Protein AF-A0A3D2GBU9-F1 (afdb_monomer_lite)

Structure (mmCIF, N/CA/C/O backbone):
data_AF-A0A3D2GBU9-F1
#
_entry.id   AF-A0A3D2GBU9-F1
#
loop_
_atom_site.group_PDB
_atom_site.id
_atom_site.type_symbol
_atom_site.label_atom_id
_atom_site.label_alt_id
_atom_site.label_comp_id
_atom_site.label_asym_id
_atom_site.label_entity_id
_atom_site.label_seq_id
_atom_site.pdbx_PDB_ins_code
_atom_site.Cartn_x
_atom_site.Cartn_y
_atom_site.Cartn_z
_atom_site.occupancy
_atom_site.B_iso_or_equiv
_atom_site.auth_seq_id
_atom_site.auth_comp_id
_atom_site.auth_asym_id
_atom_site.auth_atom_id
_atom_site.pdbx_PDB_model_num
ATOM 1 N N . ILE A 1 1 ? 3.890 -11.443 -10.749 1.00 93.88 1 ILE A N 1
ATOM 2 C CA . ILE A 1 1 ? 3.934 -9.961 -10.710 1.00 93.88 1 ILE A CA 1
ATOM 3 C C . ILE A 1 1 ? 4.719 -9.575 -9.469 1.00 93.88 1 ILE A C 1
ATOM 5 O O . ILE A 1 1 ? 4.558 -10.241 -8.454 1.00 93.88 1 ILE A O 1
ATOM 9 N N . ALA A 1 2 ? 5.579 -8.573 -9.558 1.00 95.69 2 ALA A N 1
ATOM 10 C CA . ALA A 1 2 ? 6.215 -7.951 -8.403 1.00 95.69 2 ALA A CA 1
ATOM 11 C C . ALA A 1 2 ? 5.933 -6.446 -8.467 1.00 95.69 2 ALA A C 1
ATOM 13 O O . ALA A 1 2 ? 5.732 -5.928 -9.571 1.00 95.69 2 ALA A O 1
ATOM 14 N N . MET A 1 3 ? 5.860 -5.781 -7.316 1.00 95.69 3 MET A N 1
ATOM 15 C CA . MET A 1 3 ? 5.673 -4.333 -7.236 1.00 95.69 3 MET A CA 1
ATOM 16 C C . MET A 1 3 ? 6.575 -3.729 -6.164 1.00 95.69 3 MET A C 1
ATOM 18 O O . MET A 1 3 ? 6.801 -4.355 -5.133 1.00 95.69 3 MET A O 1
ATOM 22 N N . ASP A 1 4 ? 7.009 -2.505 -6.418 1.00 96.19 4 ASP A N 1
ATOM 23 C CA . ASP A 1 4 ? 7.592 -1.603 -5.434 1.00 96.19 4 ASP A CA 1
ATOM 24 C C . ASP A 1 4 ? 6.546 -0.515 -5.170 1.00 96.19 4 ASP A C 1
ATOM 26 O O . ASP A 1 4 ? 6.098 0.164 -6.105 1.00 96.19 4 ASP A O 1
ATOM 30 N N . ALA A 1 5 ? 6.058 -0.456 -3.933 1.00 93.94 5 ALA A N 1
ATOM 31 C CA . ALA A 1 5 ? 5.015 0.483 -3.544 1.00 93.94 5 ALA A CA 1
ATOM 32 C C . ALA A 1 5 ? 5.586 1.833 -3.087 1.00 93.94 5 ALA A C 1
ATOM 34 O O . ALA A 1 5 ? 4.851 2.823 -3.149 1.00 93.94 5 ALA A O 1
ATOM 35 N N . ALA 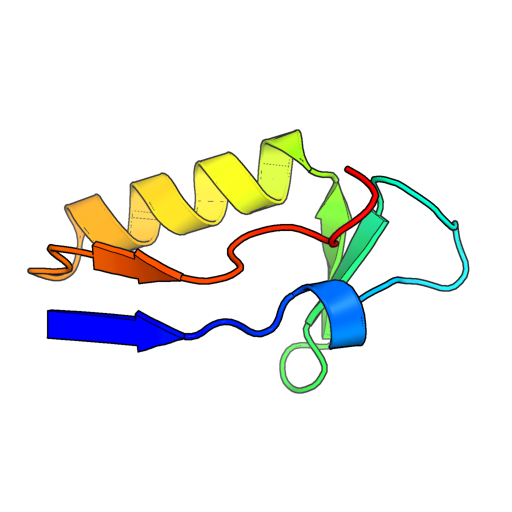A 1 6 ? 6.859 1.876 -2.669 1.00 95.56 6 ALA A N 1
ATOM 36 C CA . ALA A 1 6 ? 7.514 3.042 -2.078 1.00 95.56 6 ALA A CA 1
ATOM 37 C C . ALA A 1 6 ? 6.601 3.785 -1.078 1.00 95.56 6 ALA A C 1
ATOM 39 O O . ALA A 1 6 ? 6.406 5.001 -1.165 1.00 95.56 6 ALA A O 1
ATOM 40 N N . SER A 1 7 ? 5.967 3.044 -0.161 1.00 95.25 7 SER A N 1
ATOM 41 C CA . SER A 1 7 ? 4.838 3.547 0.642 1.00 95.25 7 SER A CA 1
ATOM 42 C C . SER A 1 7 ? 5.230 4.635 1.648 1.00 95.25 7 SER A C 1
ATOM 44 O O . SER A 1 7 ? 4.351 5.358 2.120 1.00 95.25 7 SER A O 1
ATOM 46 N N . SER A 1 8 ? 6.526 4.820 1.920 1.00 94.19 8 SER A N 1
ATOM 47 C CA . SER A 1 8 ? 7.057 5.975 2.661 1.00 94.19 8 SER A CA 1
ATOM 48 C C . SER A 1 8 ? 6.640 7.312 2.031 1.00 94.19 8 SER A C 1
ATOM 50 O O . SER A 1 8 ? 6.318 8.270 2.732 1.00 94.19 8 SER A O 1
ATOM 52 N N . GLU A 1 9 ? 6.507 7.364 0.700 1.00 94.56 9 GLU A N 1
ATOM 53 C CA . GLU A 1 9 ? 6.035 8.554 -0.024 1.00 94.56 9 GLU A CA 1
ATOM 54 C C . GLU A 1 9 ? 4.533 8.825 0.180 1.00 94.56 9 GLU A C 1
ATOM 56 O O . GLU A 1 9 ? 4.003 9.839 -0.280 1.00 94.56 9 GLU A O 1
ATOM 61 N N . TRP A 1 10 ? 3.805 7.905 0.820 1.00 96.06 10 TRP A N 1
ATOM 62 C CA . TRP A 1 10 ? 2.361 8.006 1.042 1.00 96.06 10 TRP A CA 1
ATOM 63 C C . TRP A 1 10 ? 2.019 8.440 2.465 1.00 96.06 10 TRP A C 1
ATOM 65 O O . TRP A 1 10 ? 0.837 8.466 2.807 1.00 96.06 10 TRP A O 1
ATOM 75 N N . LYS A 1 11 ? 3.001 8.796 3.300 1.00 93.88 11 LYS A N 1
ATOM 76 C CA . LYS A 1 11 ? 2.769 9.253 4.678 1.00 93.88 11 LYS A CA 1
ATOM 77 C C . LYS A 1 11 ? 1.763 10.406 4.694 1.00 93.88 11 LYS A C 1
ATOM 79 O O . LYS A 1 11 ? 1.932 11.430 4.031 1.00 93.88 11 LYS A O 1
ATOM 84 N N . SER A 1 12 ? 0.668 10.219 5.420 1.00 94.38 12 SER A N 1
ATOM 85 C CA . SER A 1 12 ? -0.385 11.228 5.516 1.00 94.38 12 SER A CA 1
ATOM 86 C C . SER A 1 12 ? -0.015 12.322 6.522 1.00 94.38 12 SER A C 1
ATOM 88 O O . SER A 1 12 ? 0.866 12.155 7.368 1.00 94.38 12 SER A O 1
ATOM 90 N N . GLU A 1 13 ? -0.775 13.417 6.516 1.00 93.38 13 GLU A N 1
ATOM 91 C CA . GLU A 1 13 ? -0.643 14.498 7.504 1.00 93.38 13 GLU A CA 1
ATOM 92 C C . GLU A 1 13 ? -0.911 14.040 8.951 1.00 93.38 13 GLU A C 1
ATOM 94 O O . GLU A 1 13 ? -0.532 14.731 9.896 1.00 93.38 13 GLU A O 1
ATOM 99 N N . LYS A 1 14 ? -1.532 12.867 9.148 1.00 93.44 14 LYS A N 1
ATOM 100 C CA . LYS A 1 14 ? -1.771 12.271 10.475 1.00 93.44 14 LYS A CA 1
ATOM 101 C C . LYS A 1 14 ? -0.510 11.654 11.088 1.00 93.44 14 LYS A C 1
ATOM 103 O O . LYS A 1 14 ? -0.503 11.360 12.281 1.00 93.44 14 LYS A O 1
ATOM 108 N N . GLY A 1 15 ? 0.552 11.489 10.300 1.00 91.19 15 GLY A N 1
ATOM 109 C CA . GLY A 1 15 ? 1.831 10.955 10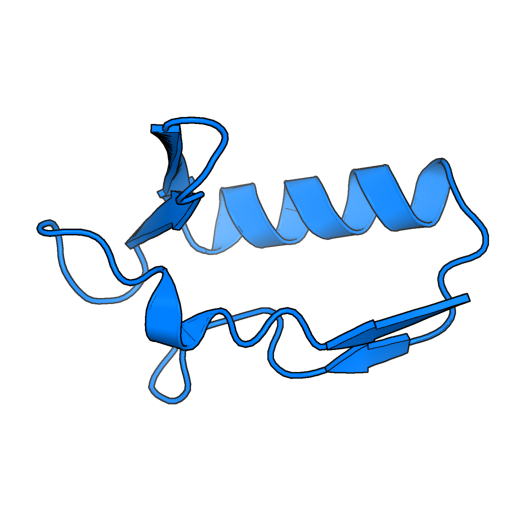.751 1.00 91.19 15 GLY A CA 1
ATOM 110 C C . GLY A 1 15 ? 1.941 9.437 10.621 1.00 91.19 15 GLY A C 1
ATOM 111 O O . GLY A 1 15 ? 1.279 8.814 9.792 1.00 91.19 15 GLY A O 1
ATOM 112 N N . LYS A 1 16 ? 2.842 8.854 11.419 1.00 94.44 16 LYS A N 1
ATOM 113 C CA . LYS A 1 16 ? 3.227 7.440 11.345 1.00 94.44 16 LYS A CA 1
ATOM 114 C C . LYS A 1 16 ? 2.015 6.506 11.456 1.00 94.44 16 LYS A C 1
ATOM 116 O O . LYS A 1 16 ? 1.145 6.713 12.300 1.00 94.44 16 LYS A O 1
ATOM 121 N N . GLY A 1 17 ? 1.997 5.479 10.611 1.00 96.06 17 GLY A N 1
ATOM 122 C CA . GLY A 1 17 ? 0.939 4.475 10.552 1.00 96.06 17 GLY A CA 1
ATOM 123 C C . GLY A 1 17 ? -0.329 4.915 9.817 1.00 96.06 17 GLY A C 1
ATOM 124 O O . GLY A 1 17 ? -1.330 4.200 9.835 1.00 96.06 17 GLY A O 1
ATOM 125 N N . TYR A 1 18 ? -0.303 6.085 9.169 1.00 97.75 18 TYR A N 1
ATOM 126 C CA . TYR A 1 18 ? -1.389 6.583 8.332 1.00 97.75 18 TYR A CA 1
ATOM 127 C C . TYR A 1 18 ? -0.873 6.964 6.947 1.00 97.75 18 TYR A C 1
ATOM 129 O O . TYR A 1 18 ? 0.008 7.815 6.806 1.00 97.75 18 TYR A O 1
ATOM 137 N N . TYR A 1 19 ? -1.502 6.403 5.923 1.00 98.00 19 TYR A N 1
ATOM 138 C CA . TYR A 1 19 ? -1.109 6.505 4.524 1.00 98.00 19 TYR A CA 1
ATOM 139 C C . TYR A 1 19 ? -2.213 7.161 3.702 1.00 98.00 19 TYR A C 1
ATOM 141 O O . TYR A 1 19 ? -3.394 6.947 3.966 1.00 98.00 19 TYR A O 1
ATOM 149 N N . LYS A 1 20 ? -1.848 7.925 2.674 1.00 97.31 20 LYS A N 1
ATOM 150 C CA . LYS A 1 20 ? -2.759 8.530 1.703 1.00 97.31 20 LYS A CA 1
ATOM 151 C C . LYS A 1 20 ? -2.309 8.179 0.292 1.00 97.31 20 LYS A C 1
ATOM 153 O O . LY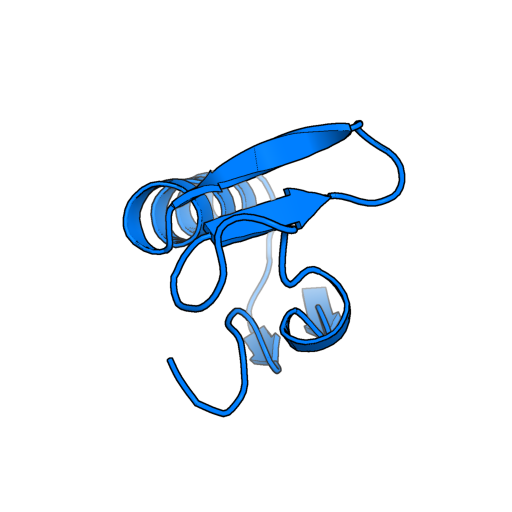S A 1 20 ? -1.285 8.662 -0.182 1.00 97.31 20 LYS A O 1
ATOM 158 N N . LEU A 1 21 ? -3.105 7.374 -0.409 1.00 94.88 21 LEU A N 1
ATOM 159 C CA . LEU A 1 21 ? -2.788 6.975 -1.780 1.00 94.88 21 LEU A CA 1
ATOM 160 C C . LEU A 1 21 ? -2.859 8.202 -2.701 1.00 94.88 21 LEU A C 1
ATOM 162 O O . LEU A 1 21 ? -3.941 8.774 -2.865 1.00 94.88 21 LEU A O 1
ATOM 166 N N . PRO A 1 22 ? -1.768 8.581 -3.387 1.00 90.50 22 PRO A N 1
ATOM 167 C CA . PRO A 1 22 ? -1.668 9.882 -4.052 1.00 90.50 22 PRO A CA 1
ATOM 168 C C . PRO A 1 22 ? -2.659 10.057 -5.210 1.00 90.50 22 PRO A C 1
ATOM 170 O O . PRO A 1 22 ? -3.129 11.162 -5.466 1.00 90.50 22 PRO A O 1
ATOM 173 N N . LYS A 1 23 ? -3.011 8.967 -5.908 1.00 91.31 23 LYS A N 1
ATOM 174 C CA . LYS A 1 23 ? -3.972 9.001 -7.028 1.00 91.31 23 LYS A CA 1
ATOM 175 C C . LYS A 1 23 ? -5.418 8.783 -6.599 1.00 91.31 23 LYS A C 1
ATOM 177 O O . LYS A 1 23 ? -6.319 9.356 -7.198 1.00 91.31 23 LYS A O 1
ATOM 182 N N . ALA A 1 24 ? -5.640 7.916 -5.613 1.00 92.62 24 ALA A N 1
ATOM 183 C CA . ALA A 1 24 ? -6.984 7.557 -5.170 1.00 92.62 24 ALA A CA 1
ATOM 184 C C . ALA A 1 24 ? -7.542 8.551 -4.140 1.00 92.62 24 ALA A C 1
ATOM 186 O O . ALA A 1 24 ? -8.754 8.659 -3.988 1.00 92.62 24 ALA A O 1
ATOM 187 N N . GLY A 1 25 ? -6.668 9.254 -3.412 1.00 93.31 25 GLY A N 1
ATOM 188 C CA . GLY A 1 25 ? -7.034 10.122 -2.291 1.00 93.31 25 GLY A CA 1
ATOM 189 C C . GLY A 1 25 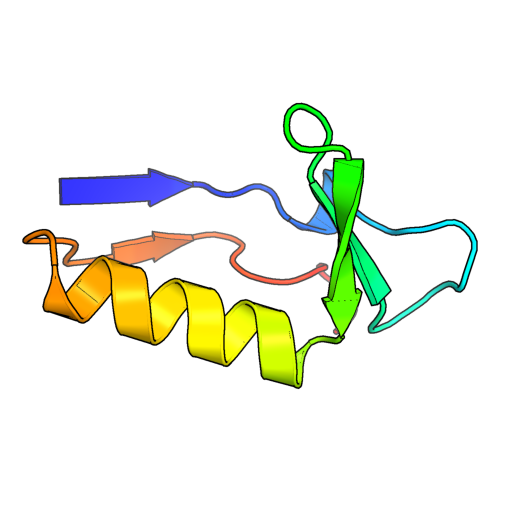? -7.533 9.370 -1.054 1.00 93.31 25 GLY A C 1
ATOM 190 O O . GLY A 1 25 ? -7.817 10.007 -0.045 1.00 93.31 25 GLY A O 1
ATOM 191 N N . THR A 1 26 ? -7.643 8.040 -1.125 1.00 95.25 26 THR A N 1
ATOM 192 C CA . THR A 1 26 ? -8.029 7.166 -0.016 1.00 95.25 26 THR A CA 1
ATOM 193 C C . THR A 1 26 ? -6.953 7.169 1.057 1.00 95.25 26 THR A C 1
ATOM 195 O O . THR A 1 26 ? -5.764 7.090 0.741 1.00 95.25 26 THR A O 1
ATOM 198 N N . GLU A 1 27 ? -7.388 7.229 2.310 1.00 96.69 27 GLU A N 1
ATOM 199 C CA . GLU A 1 27 ? -6.518 7.073 3.466 1.00 96.69 27 GLU A CA 1
ATOM 200 C C . GLU A 1 27 ? -6.648 5.670 4.050 1.00 96.69 27 GLU A C 1
ATOM 202 O O . GLU A 1 27 ? -7.737 5.096 4.035 1.00 96.69 27 GLU A O 1
ATOM 207 N N . TYR A 1 28 ? -5.539 5.160 4.571 1.00 97.94 28 TYR A N 1
ATOM 208 C CA . TYR A 1 28 ? -5.464 3.886 5.269 1.00 97.94 28 TYR A CA 1
ATOM 209 C C . TYR A 1 28 ? -4.648 4.025 6.549 1.00 97.94 28 TYR A C 1
ATOM 211 O O . TYR A 1 28 ? -3.673 4.777 6.588 1.00 97.94 28 TYR A O 1
ATOM 219 N N . THR A 1 29 ? -4.997 3.260 7.574 1.00 98.25 29 THR A N 1
ATOM 220 C CA . THR A 1 29 ? -4.039 2.868 8.616 1.00 98.25 29 THR A CA 1
ATOM 221 C C . THR A 1 29 ? -3.088 1.787 8.087 1.00 98.25 29 THR A C 1
ATOM 223 O O . THR A 1 29 ? -3.348 1.188 7.041 1.00 98.25 29 THR A O 1
ATOM 226 N N . SER A 1 30 ? -2.003 1.478 8.801 1.00 97.75 30 SER A N 1
ATOM 227 C CA . SER A 1 30 ? -1.115 0.358 8.441 1.00 97.75 30 SER A CA 1
ATOM 228 C C . SER A 1 30 ? -1.879 -0.963 8.315 1.00 97.75 30 SER A C 1
ATOM 230 O O . SER A 1 30 ? -1.684 -1.703 7.354 1.00 97.75 30 SER A O 1
ATOM 232 N N . GLU A 1 31 ? -2.800 -1.241 9.243 1.00 98.19 31 GLU A N 1
ATOM 233 C CA . GLU A 1 31 ? -3.627 -2.454 9.218 1.00 98.19 31 GLU A CA 1
ATOM 234 C C . GLU A 1 31 ? -4.524 -2.504 7.973 1.00 98.19 31 GLU A C 1
ATOM 236 O O . GLU A 1 31 ? -4.590 -3.530 7.291 1.00 98.19 31 GLU A O 1
ATOM 241 N N . GLU A 1 32 ? -5.171 -1.387 7.631 1.00 98.31 32 GLU A N 1
ATOM 242 C CA . GLU A 1 32 ? -6.025 -1.302 6.444 1.00 98.31 32 GLU A CA 1
ATOM 243 C C . GLU A 1 32 ? -5.212 -1.414 5.145 1.00 98.31 32 GLU A C 1
ATOM 245 O O . GLU A 1 32 ? -5.666 -2.037 4.179 1.00 98.31 32 GLU A O 1
ATOM 250 N N . LEU A 1 33 ? -3.995 -0.860 5.118 1.00 97.56 33 LEU A N 1
ATOM 251 C CA . LEU A 1 33 ? -3.091 -0.947 3.972 1.00 97.56 33 LEU A CA 1
ATOM 252 C C . LEU A 1 33 ? -2.569 -2.381 3.778 1.00 97.56 33 LEU A C 1
ATOM 254 O O . LEU A 1 33 ? -2.559 -2.884 2.654 1.00 97.56 33 LEU A O 1
ATOM 258 N N . ILE A 1 34 ? -2.241 -3.093 4.860 1.00 97.94 34 ILE A N 1
ATOM 259 C CA . ILE A 1 34 ? -1.905 -4.526 4.815 1.00 97.94 34 ILE A CA 1
ATOM 260 C C . ILE A 1 34 ? -3.086 -5.341 4.275 1.00 97.94 34 ILE A C 1
ATOM 262 O O . ILE A 1 34 ? -2.906 -6.195 3.400 1.00 97.94 34 ILE A O 1
ATOM 266 N N . GLU A 1 35 ? -4.307 -5.082 4.748 1.00 98.44 35 GLU A N 1
ATOM 267 C CA . GLU A 1 35 ? -5.495 -5.777 4.244 1.00 98.44 35 GLU A CA 1
ATOM 268 C C . GLU A 1 35 ? -5.737 -5.469 2.755 1.00 98.44 35 GLU A C 1
ATOM 270 O O . GLU A 1 35 ? -6.130 -6.350 1.980 1.00 98.44 35 GLU A O 1
ATOM 275 N N . HIS A 1 36 ? -5.461 -4.236 2.326 1.00 97.31 36 HIS A N 1
ATOM 276 C CA . HIS A 1 36 ? -5.495 -3.846 0.920 1.00 97.31 36 HIS A CA 1
ATOM 277 C C . HIS A 1 36 ? -4.498 -4.662 0.081 1.00 97.3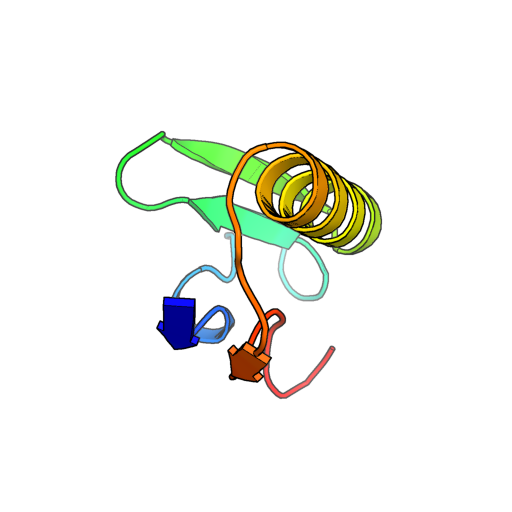1 36 HIS A C 1
ATOM 279 O O . HIS A 1 36 ? -4.884 -5.219 -0.955 1.00 97.31 36 HIS A O 1
ATOM 285 N N . TRP A 1 37 ? -3.255 -4.816 0.546 1.00 97.56 37 TRP A N 1
ATOM 286 C CA . TRP A 1 37 ? -2.254 -5.660 -0.111 1.00 97.56 37 TRP A CA 1
ATOM 287 C C . TRP A 1 37 ? -2.687 -7.120 -0.196 1.00 97.56 37 TRP A C 1
ATOM 289 O O . TRP A 1 37 ? -2.624 -7.720 -1.272 1.00 97.56 37 TRP A O 1
ATOM 299 N N . ALA A 1 38 ? -3.215 -7.678 0.894 1.00 97.75 38 ALA A N 1
ATOM 300 C CA . ALA A 1 38 ? -3.720 -9.048 0.918 1.00 97.75 38 ALA A CA 1
ATOM 301 C C . ALA A 1 38 ? -4.841 -9.265 -0.115 1.00 97.75 38 ALA A C 1
ATOM 303 O O . ALA A 1 38 ? -4.830 -10.253 -0.857 1.00 97.75 38 ALA A O 1
ATOM 304 N N . LYS A 1 39 ? -5.775 -8.311 -0.234 1.00 97.81 39 LYS A N 1
ATOM 305 C CA . LYS A 1 39 ? -6.844 -8.339 -1.249 1.00 97.81 39 LYS A CA 1
ATOM 306 C C . LYS A 1 39 ? -6.280 -8.314 -2.671 1.00 97.81 39 LYS A C 1
ATOM 308 O O . LYS A 1 39 ? -6.776 -9.041 -3.535 1.00 97.81 39 LYS A O 1
ATOM 313 N N . LEU A 1 40 ? -5.245 -7.513 -2.929 1.00 97.06 40 LEU A N 1
ATOM 314 C CA . LEU A 1 40 ? -4.594 -7.461 -4.240 1.00 97.06 40 LEU A CA 1
ATOM 315 C C . LEU A 1 40 ? -3.868 -8.768 -4.572 1.00 97.06 40 LEU A C 1
ATOM 317 O O . LEU A 1 40 ? -4.048 -9.271 -5.682 1.00 97.06 40 LEU A O 1
ATOM 321 N N . CYS A 1 41 ? -3.136 -9.357 -3.626 1.00 97.56 41 CYS A N 1
ATOM 322 C CA . CYS A 1 41 ? -2.491 -10.665 -3.796 1.00 97.56 41 CYS A CA 1
ATOM 323 C C . CYS A 1 41 ? -3.499 -11.800 -4.040 1.00 97.56 41 CYS A C 1
ATOM 325 O O . CYS A 1 41 ? -3.208 -12.731 -4.783 1.00 97.56 41 CYS A O 1
ATOM 327 N N . GLY A 1 42 ? -4.704 -11.723 -3.464 1.00 97.69 42 GLY A N 1
ATOM 328 C CA . GLY A 1 42 ? -5.778 -12.679 -3.756 1.00 97.69 42 GLY A CA 1
ATOM 329 C C . GLY A 1 42 ? -6.387 -12.515 -5.155 1.00 97.69 42 GLY A C 1
ATOM 330 O O . GLY A 1 42 ? -6.904 -13.475 -5.724 1.00 97.69 42 GLY A O 1
ATOM 331 N N . LYS A 1 43 ? -6.333 -11.304 -5.722 1.00 98.31 43 LYS A N 1
ATOM 332 C CA . LYS A 1 43 ? -6.941 -10.974 -7.021 1.00 98.31 43 LYS A CA 1
ATOM 333 C C . LYS A 1 43 ? -5.973 -11.110 -8.196 1.00 98.31 43 LYS A C 1
ATOM 335 O O . LYS A 1 43 ? -6.399 -11.414 -9.310 1.00 98.31 43 LYS A O 1
ATOM 340 N N . TYR A 1 44 ? -4.691 -10.859 -7.969 1.00 97.62 44 TYR A N 1
ATOM 341 C CA . TYR A 1 44 ? -3.655 -10.848 -8.994 1.00 97.62 44 TYR A CA 1
ATOM 342 C C . TYR A 1 44 ? -2.484 -11.734 -8.564 1.00 97.62 44 TYR A C 1
ATOM 344 O O . TYR A 1 44 ? -2.213 -11.828 -7.373 1.00 97.62 44 TYR A O 1
ATOM 352 N N . PRO A 1 45 ? -1.732 -12.337 -9.503 1.00 97.38 45 PRO A N 1
ATOM 353 C CA . PRO A 1 45 ? -0.587 -13.188 -9.180 1.00 97.38 45 PRO A CA 1
ATOM 354 C C . PRO A 1 45 ? 0.637 -12.350 -8.758 1.00 97.38 45 PRO A C 1
ATOM 356 O O . PRO A 1 45 ? 1.673 -12.343 -9.433 1.00 97.38 45 PRO A O 1
ATOM 359 N N . ILE A 1 46 ? 0.499 -11.583 -7.677 1.00 97.81 46 ILE A N 1
ATOM 360 C CA . ILE A 1 46 ? 1.565 -10.823 -7.020 1.00 97.81 46 ILE A CA 1
ATOM 361 C C . ILE A 1 46 ? 2.347 -11.795 -6.138 1.00 97.81 46 ILE A C 1
ATOM 363 O O . ILE A 1 46 ? 1.775 -12.511 -5.326 1.00 97.81 46 ILE A O 1
ATOM 367 N N . ILE A 1 47 ? 3.657 -11.849 -6.350 1.00 96.69 47 ILE A N 1
ATOM 368 C CA . ILE A 1 47 ? 4.578 -12.795 -5.707 1.00 96.69 47 ILE A CA 1
ATOM 369 C C . ILE A 1 47 ? 5.511 -12.052 -4.740 1.00 96.69 47 ILE A C 1
ATOM 371 O O . ILE A 1 47 ? 6.074 -12.657 -3.836 1.00 96.69 47 ILE A O 1
ATOM 375 N N . SER A 1 48 ? 5.672 -10.738 -4.920 1.00 97.38 48 SER A N 1
ATOM 376 C CA . SER A 1 48 ? 6.536 -9.890 -4.103 1.00 97.38 48 SER A CA 1
ATOM 377 C C . SER A 1 48 ? 6.005 -8.453 -4.085 1.00 97.38 48 SER A C 1
ATOM 379 O O . SER A 1 48 ? 5.515 -7.960 -5.108 1.00 97.38 48 SER A O 1
ATOM 381 N N . ILE A 1 49 ? 6.080 -7.828 -2.909 1.00 97.12 49 ILE A N 1
ATOM 382 C CA . ILE A 1 49 ? 5.813 -6.411 -2.653 1.00 97.12 49 ILE A CA 1
ATOM 383 C C . ILE A 1 49 ? 7.021 -5.886 -1.872 1.00 97.12 49 ILE A C 1
ATOM 385 O O . ILE A 1 49 ? 7.347 -6.443 -0.823 1.00 97.12 49 ILE A O 1
ATOM 389 N N . GLU A 1 50 ? 7.677 -4.864 -2.401 1.00 97.62 50 GLU A N 1
ATOM 390 C CA . GLU A 1 50 ? 8.763 -4.118 -1.760 1.00 97.62 50 GLU A CA 1
ATOM 391 C C . GLU A 1 50 ? 8.215 -2.786 -1.226 1.00 97.62 50 GLU A C 1
ATOM 393 O O . GLU A 1 50 ? 7.282 -2.228 -1.814 1.00 97.62 50 GLU A O 1
ATOM 398 N N . ASP A 1 51 ? 8.728 -2.341 -0.074 1.00 96.38 51 ASP A N 1
ATOM 399 C CA . ASP A 1 51 ? 8.350 -1.095 0.611 1.00 96.38 51 ASP A CA 1
ATOM 400 C C . ASP A 1 51 ? 6.829 -0.873 0.708 1.00 96.38 51 ASP A C 1
ATOM 402 O O . ASP A 1 51 ? 6.265 0.174 0.373 1.00 96.38 51 ASP A O 1
ATOM 406 N N . GLY A 1 52 ? 6.137 -1.924 1.165 1.00 95.62 52 GLY A N 1
ATOM 407 C CA . GLY A 1 52 ? 4.681 -1.949 1.330 1.00 95.62 52 GLY A CA 1
ATOM 408 C C . GLY A 1 52 ? 4.147 -1.093 2.487 1.00 95.62 52 GLY A C 1
ATOM 409 O O . GLY A 1 52 ? 2.931 -0.918 2.577 1.00 95.62 52 GLY A O 1
ATOM 410 N N . LEU A 1 53 ? 5.033 -0.586 3.348 1.00 97.00 53 LEU A N 1
ATOM 411 C CA . LEU A 1 53 ? 4.784 0.351 4.450 1.00 97.00 53 LEU A CA 1
ATOM 412 C C . LEU A 1 53 ? 5.916 1.400 4.494 1.00 97.00 53 LEU A C 1
ATOM 414 O O . LEU A 1 53 ? 6.874 1.305 3.728 1.00 97.00 53 LEU A O 1
ATOM 418 N N . ASP A 1 54 ? 5.761 2.416 5.341 1.00 95.12 54 ASP A N 1
ATOM 419 C CA . ASP A 1 54 ? 6.763 3.454 5.617 1.00 95.12 54 ASP A CA 1
ATOM 420 C C . ASP A 1 54 ? 8.009 2.855 6.286 1.00 95.12 54 ASP A C 1
ATOM 422 O O . ASP A 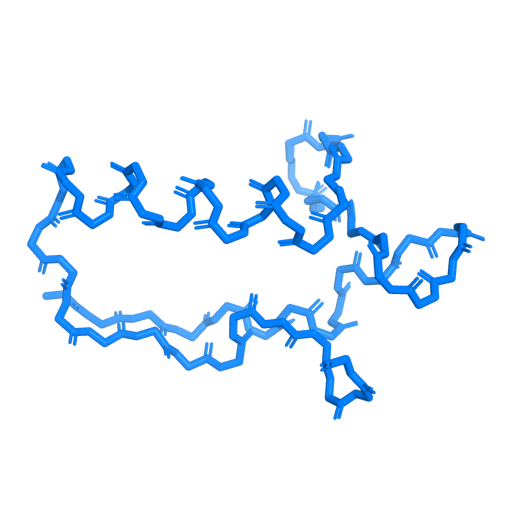1 54 ? 7.902 1.918 7.069 1.00 95.12 54 ASP A O 1
ATOM 426 N N . GLU A 1 55 ? 9.189 3.421 6.029 1.00 91.19 55 GLU A N 1
ATOM 427 C CA . GLU A 1 55 ? 10.466 2.900 6.554 1.00 91.19 55 GLU A CA 1
ATOM 428 C C . GLU A 1 55 ? 10.544 2.868 8.090 1.00 91.19 55 GLU A C 1
ATOM 430 O O . GLU A 1 55 ? 11.309 2.096 8.672 1.00 91.19 55 GLU A O 1
ATOM 435 N N . GLU A 1 56 ? 9.770 3.730 8.752 1.00 90.31 56 GLU A N 1
ATOM 436 C CA . GLU A 1 56 ? 9.727 3.803 10.205 1.00 90.31 56 GLU A CA 1
ATOM 437 C C . GLU A 1 56 ? 8.646 2.904 10.811 1.00 90.31 56 GLU A C 1
ATOM 439 O O . GLU A 1 56 ? 8.639 2.767 12.036 1.00 90.31 56 GLU A O 1
ATOM 444 N N . ASP A 1 57 ? 7.724 2.343 10.023 1.00 85.38 57 ASP A N 1
ATOM 445 C CA . ASP A 1 57 ? 6.515 1.621 10.461 1.00 85.38 57 ASP A CA 1
ATOM 446 C C . ASP A 1 57 ? 6.672 0.093 10.429 1.00 85.38 57 ASP A C 1
ATOM 448 O O . ASP A 1 57 ? 6.443 -0.518 11.501 1.00 85.38 57 ASP A O 1
#

Sequence (57 aa):
IAMDAASSEWKSEKGKGYYKLPKAGTEYTSEELIEHWAKLCGKYPIISIEDGLDEED

pLDDT: mean 95.67, std 2.58, range [85.38, 98.44]

Foldseek 3Di:
DEDEPLQLVQADPVGAQWGADPVVRDIDGVVRLVVVVVVVVVVDVYPYYHCSGHPVD

Secondary structure (DSSP, 8-state):
-EEE--GGGGB-TT-TTEEE-TTT--EEEHHHHHHHHHHHHHHS---EEES-S-TT-

Radius of gyration: 10.99 Å; chains: 1; bounding box: 18×28×22 Å